Protein AF-A0A2D4IZE3-F1 (afdb_monomer)

Organism: NCBI:txid129467

InterPro domains:
  IPR010998 Integrase/recombinase, N-terminal [G3DSA:1.10.150.130] (70-145)
  IPR044068 Core-binding (CB) domain [PS51900] (67-145)

Foldseek 3Di:
DDDDDDDDDPDDDDDDDDDDDDDDDDDDDDDDDDDDDDDDDDDPDPPPPPCPVLNCLFLLNLLLVVVVVVVDDPVVSVVVVVVDDPVLSVLLRVLSVLQVVVCVVVVHDSSDDDPVSLVVSLVVCVVVPNDPVSSVSSVVSSVSD

Nearest PDB structures (foldseek):
  1drg-assembly1_A  TM=9.707E-01  e=1.163E-01  Punavirus P1
  1f44-assembly1_A  TM=9.696E-01  e=2.031E-01  Punavirus P1
  1pvp-assembly1_B-2  TM=8.602E-01  e=1.375E-01  Punavirus P1
  1pvr-assembly1_A  TM=8.621E-01  e=1.921E-01  Punavirus P1
  3c28-assembly1_A-2  TM=9.081E-01  e=5.241E-01  unclassified

Solvent-accessible surface area (backbone atoms only — not comparable to full-atom values): 9558 Å² total; per-residue (Å²): 140,83,83,83,88,82,91,81,80,88,72,84,81,89,82,81,83,82,83,80,80,84,76,84,86,80,86,78,80,89,78,89,77,90,80,89,78,92,81,87,86,91,78,95,71,86,70,69,74,76,70,48,68,66,56,69,57,28,47,68,50,44,30,51,51,53,44,46,76,72,68,50,52,71,68,57,52,52,48,62,60,65,72,48,54,69,70,56,54,53,52,31,32,55,44,44,46,54,48,43,56,48,20,62,75,70,75,45,58,72,90,71,64,52,72,67,56,54,49,50,54,49,48,58,38,44,78,72,66,49,50,71,73,54,50,56,51,43,51,58,40,63,71,67,93

Secondary structure (DSSP, 8-state):
--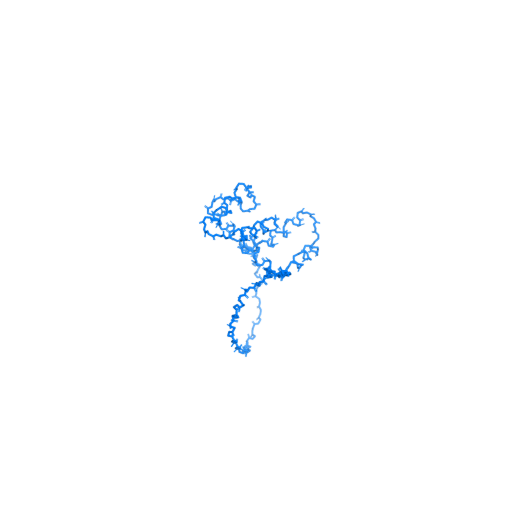------------------PPPP----------------------------HHHHT-HHHHHHHHHHHTT--HHHHHHHHHTS-HHHHHHHHHHHHHHHHHHHHHT--TTS--HHHHHHHHHHHHHTT--HHHHHHHHHHHTT-

pLDDT: mean 75.51, std 22.05, range [37.44, 97.88]

Mean predicted aligned error: 16.67 Å

Structure (mmCIF, N/CA/C/O backbone):
data_AF-A0A2D4IZE3-F1
#
_entry.id   AF-A0A2D4IZE3-F1
#
loop_
_atom_site.group_PDB
_atom_site.id
_atom_site.type_symbol
_atom_site.label_atom_id
_atom_site.label_alt_id
_atom_site.label_comp_id
_atom_site.label_asym_id
_atom_site.label_entity_id
_atom_site.label_seq_id
_atom_site.pdbx_PDB_ins_code
_atom_site.Cartn_x
_atom_site.Cartn_y
_atom_site.Cartn_z
_atom_site.occupancy
_atom_site.B_iso_or_equiv
_atom_site.auth_seq_id
_atom_site.auth_comp_id
_atom_site.auth_asym_id
_atom_site.auth_atom_id
_atom_site.pdbx_PDB_model_num
ATOM 1 N N . ASP A 1 1 ? 40.360 41.212 -51.836 1.00 37.91 1 ASP A N 1
ATOM 2 C CA . ASP A 1 1 ? 40.152 39.763 -51.626 1.00 37.91 1 ASP A CA 1
ATOM 3 C C . ASP A 1 1 ? 40.227 39.444 -50.152 1.00 37.91 1 ASP A C 1
ATOM 5 O O . ASP A 1 1 ? 41.155 39.921 -49.522 1.00 37.91 1 ASP A O 1
ATOM 9 N N . THR A 1 2 ? 39.343 38.731 -49.467 1.00 43.69 2 THR A N 1
ATOM 10 C CA . THR A 1 2 ? 38.106 37.955 -49.711 1.00 43.69 2 THR A CA 1
ATOM 11 C C . THR A 1 2 ? 37.603 37.721 -48.268 1.00 43.69 2 THR A C 1
ATOM 13 O O . THR A 1 2 ? 38.414 37.465 -47.388 1.00 43.69 2 THR A O 1
ATOM 16 N N . GLY A 1 3 ? 36.351 37.920 -47.867 1.00 38.75 3 GLY A N 1
ATOM 17 C CA . GLY A 1 3 ? 35.152 37.314 -48.430 1.00 38.75 3 GLY A CA 1
ATOM 18 C C . GLY A 1 3 ? 34.612 36.237 -47.469 1.00 38.75 3 GLY A C 1
ATOM 19 O O . GLY A 1 3 ? 35.074 35.109 -47.499 1.00 38.75 3 GLY A O 1
ATOM 20 N N . THR A 1 4 ? 33.646 36.631 -46.627 1.00 44.81 4 THR A N 1
ATOM 21 C CA . THR A 1 4 ? 32.424 35.896 -46.204 1.00 44.81 4 THR A CA 1
ATOM 22 C C . THR A 1 4 ? 32.455 34.470 -45.601 1.00 44.81 4 THR A C 1
ATOM 24 O O . THR A 1 4 ? 32.797 33.508 -46.269 1.00 44.81 4 THR A O 1
ATOM 27 N N . GLN A 1 5 ? 31.876 34.379 -44.386 1.00 45.41 5 GLN A N 1
ATOM 28 C CA . GLN A 1 5 ? 30.864 33.422 -43.860 1.00 45.41 5 GLN A CA 1
ATOM 29 C C . GLN A 1 5 ? 30.966 31.907 -44.154 1.00 45.41 5 GLN A C 1
ATOM 31 O O . GLN A 1 5 ? 30.863 31.500 -45.301 1.00 45.41 5 GLN A O 1
ATOM 36 N N . SER A 1 6 ? 30.844 31.066 -43.110 1.00 43.47 6 SER A N 1
ATOM 37 C CA . SER A 1 6 ? 29.737 30.085 -43.042 1.00 43.47 6 SER A CA 1
ATOM 38 C C . SER A 1 6 ? 29.563 29.422 -41.662 1.00 43.47 6 SER A C 1
ATOM 40 O O . SER A 1 6 ? 30.420 28.716 -41.141 1.00 43.47 6 SER A O 1
ATOM 42 N N . ARG A 1 7 ? 28.373 29.680 -41.125 1.00 46.75 7 ARG A N 1
ATOM 43 C CA . ARG A 1 7 ? 27.504 28.954 -40.187 1.00 46.75 7 ARG A CA 1
ATOM 44 C C . ARG A 1 7 ? 27.725 27.426 -40.095 1.00 46.75 7 ARG A C 1
ATOM 46 O O . ARG A 1 7 ? 27.547 26.709 -41.073 1.00 46.75 7 ARG A O 1
ATOM 53 N N . GLY A 1 8 ? 27.939 26.922 -38.879 1.00 41.47 8 GLY A N 1
ATOM 54 C CA . GLY A 1 8 ? 27.784 25.506 -38.530 1.00 41.47 8 GLY A CA 1
ATOM 55 C C . GLY A 1 8 ? 26.869 25.354 -37.316 1.00 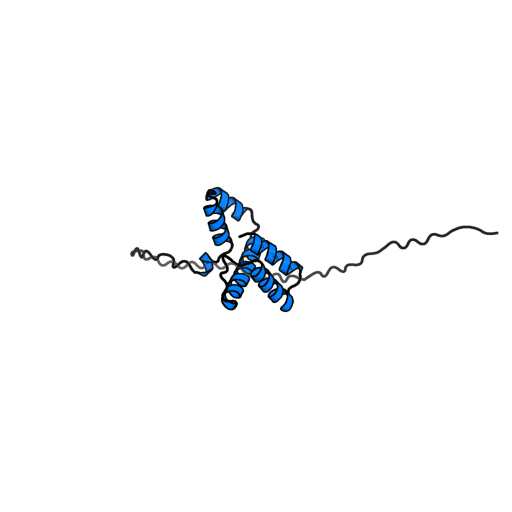41.47 8 GLY A C 1
ATOM 56 O O . GLY A 1 8 ? 27.307 25.501 -36.181 1.00 41.47 8 GLY A O 1
ATOM 57 N N . HIS A 1 9 ? 25.582 25.107 -37.558 1.00 44.59 9 HIS A N 1
ATOM 58 C CA . HIS A 1 9 ? 24.612 24.747 -36.523 1.00 44.59 9 HIS A CA 1
ATOM 59 C C . HIS A 1 9 ? 24.851 23.303 -36.087 1.00 44.59 9 HIS A C 1
ATOM 61 O O . HIS A 1 9 ? 24.748 22.399 -36.911 1.00 44.59 9 HIS A O 1
ATOM 67 N N . SER A 1 10 ? 25.088 23.061 -34.798 1.00 46.75 10 SER A N 1
ATOM 68 C CA . SER A 1 10 ? 24.866 21.727 -34.228 1.00 46.75 10 SER A CA 1
ATOM 69 C C . SER A 1 10 ? 23.379 21.581 -33.911 1.00 46.75 10 SER A C 1
ATOM 71 O O . SER A 1 10 ? 22.935 21.763 -32.780 1.00 46.75 10 SER A O 1
ATOM 73 N N . SER A 1 11 ? 22.596 21.319 -34.958 1.00 49.38 11 SER A N 1
ATOM 74 C CA . SER A 1 11 ? 21.237 20.804 -34.834 1.00 49.38 11 SER A CA 1
ATOM 75 C C . SER A 1 11 ? 21.303 19.368 -34.325 1.00 49.38 11 SER A C 1
ATOM 77 O O . SER A 1 11 ? 22.047 18.543 -34.852 1.00 49.38 11 SER A O 1
ATOM 79 N N . GLY A 1 12 ? 20.536 19.084 -33.275 1.00 48.62 12 GLY A N 1
ATOM 80 C CA . GLY A 1 12 ? 20.456 17.754 -32.694 1.00 48.62 12 GLY A CA 1
ATOM 81 C C . GLY A 1 12 ? 19.887 16.712 -33.652 1.00 48.62 12 GLY A C 1
ATOM 82 O O . GLY A 1 12 ? 19.175 17.025 -34.604 1.00 48.62 12 GLY A O 1
ATOM 83 N N . SER A 1 13 ? 20.127 15.447 -33.322 1.00 45.31 13 SER A N 1
ATOM 84 C CA . SER A 1 13 ? 19.164 14.404 -33.638 1.00 45.31 13 SER A CA 1
ATOM 85 C C . SER A 1 13 ? 19.169 13.339 -32.552 1.00 45.31 13 SER A C 1
ATOM 87 O O . SER A 1 13 ? 20.156 12.652 -32.297 1.00 45.31 13 SER A O 1
ATOM 89 N N . VAL A 1 14 ? 18.024 13.281 -31.883 1.00 55.28 14 VAL A N 1
ATOM 90 C CA . VAL A 1 14 ? 17.563 12.219 -31.002 1.00 55.28 14 VAL A CA 1
ATOM 91 C C . VAL A 1 14 ? 17.395 10.953 -31.837 1.00 55.28 14 VAL A C 1
ATOM 93 O O . VAL A 1 14 ? 16.620 10.940 -32.788 1.00 55.28 14 VAL A O 1
ATOM 96 N N . LEU A 1 15 ? 18.056 9.868 -31.441 1.00 52.97 15 LEU A N 1
ATOM 97 C CA . LEU A 1 15 ? 17.753 8.527 -31.935 1.00 52.97 15 LEU A CA 1
ATOM 98 C C . LEU A 1 15 ? 17.447 7.623 -30.739 1.00 52.97 15 LEU A C 1
ATOM 100 O O . LEU A 1 15 ? 18.335 7.030 -30.137 1.00 52.97 15 LEU A O 1
ATOM 104 N N . ALA A 1 16 ? 16.164 7.527 -30.389 1.00 54.34 16 ALA A N 1
ATOM 105 C CA . ALA A 1 16 ? 15.643 6.462 -29.540 1.00 54.34 16 ALA A CA 1
ATOM 106 C C . ALA A 1 16 ? 15.117 5.348 -30.453 1.00 54.34 16 ALA A C 1
ATOM 108 O O . ALA A 1 16 ? 14.147 5.537 -31.189 1.00 54.34 16 ALA A O 1
ATOM 109 N N . GLN A 1 17 ? 15.767 4.186 -30.431 1.00 53.81 17 GLN A N 1
ATOM 110 C CA . GLN A 1 17 ? 15.314 3.022 -31.186 1.00 53.81 17 GLN A CA 1
ATOM 111 C C . GLN A 1 17 ? 14.103 2.388 -30.486 1.00 53.81 17 GLN A C 1
ATOM 113 O O . GLN 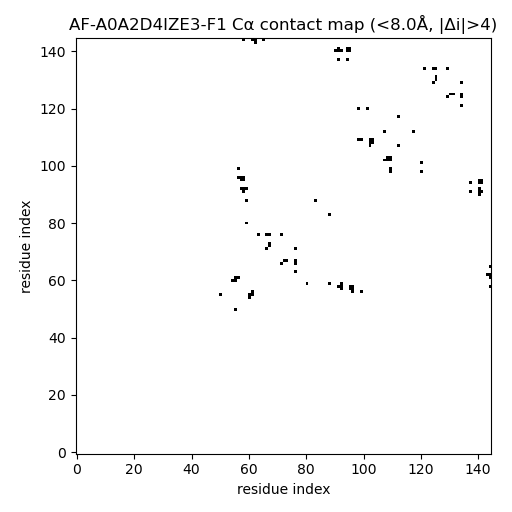A 1 17 ? 14.138 2.052 -29.302 1.00 53.81 17 GLN A O 1
ATOM 118 N N . LYS A 1 18 ? 13.004 2.235 -31.228 1.00 49.47 18 LYS A N 1
ATOM 119 C CA . LYS A 1 18 ? 11.757 1.619 -30.767 1.00 49.47 18 LYS A CA 1
ATOM 120 C C . LYS A 1 18 ? 11.879 0.096 -30.856 1.00 49.47 18 LYS A C 1
ATOM 122 O O . LYS A 1 18 ? 11.776 -0.469 -31.941 1.00 49.47 18 LYS A O 1
ATOM 127 N N . ALA A 1 19 ? 12.049 -0.573 -29.720 1.00 56.22 19 ALA A N 1
ATOM 128 C CA . ALA A 1 19 ? 11.901 -2.023 -29.637 1.00 56.22 19 ALA A CA 1
ATOM 129 C C . ALA A 1 19 ? 10.417 -2.401 -29.812 1.00 56.22 19 ALA A C 1
ATOM 131 O O . ALA A 1 19 ? 9.582 -2.148 -28.941 1.00 56.22 19 ALA A O 1
ATOM 132 N N . LEU A 1 20 ? 10.070 -2.981 -30.961 1.00 58.25 20 LEU A N 1
ATOM 133 C CA . LEU A 1 20 ? 8.757 -3.572 -31.214 1.00 58.25 20 LEU A CA 1
ATOM 134 C C . LEU A 1 20 ? 8.741 -4.993 -30.637 1.00 58.25 20 LEU A C 1
ATOM 136 O O . LEU A 1 20 ? 9.283 -5.923 -31.229 1.00 58.25 20 LEU A O 1
ATOM 140 N N . VAL A 1 21 ? 8.113 -5.169 -29.474 1.00 51.25 21 VAL A N 1
ATOM 141 C CA . VAL A 1 21 ? 7.810 -6.501 -28.932 1.00 51.25 21 VAL A CA 1
ATOM 142 C C . VAL A 1 21 ? 6.758 -7.168 -29.821 1.00 51.25 21 VAL A C 1
ATOM 144 O O . VAL A 1 21 ? 5.634 -6.677 -29.946 1.00 51.25 21 VAL A O 1
ATOM 147 N N . ARG A 1 22 ? 7.117 -8.308 -30.425 1.00 43.44 22 ARG A N 1
ATOM 148 C CA . ARG A 1 22 ? 6.169 -9.217 -31.079 1.00 43.44 22 ARG A CA 1
ATOM 149 C C . ARG A 1 22 ? 5.293 -9.878 -30.012 1.00 43.44 22 ARG A C 1
ATOM 151 O O . ARG A 1 22 ? 5.797 -10.585 -29.145 1.00 43.44 22 ARG A O 1
ATOM 158 N N . ARG A 1 23 ? 3.979 -9.653 -30.088 1.00 52.28 23 ARG A N 1
ATOM 159 C CA . ARG A 1 23 ? 2.968 -10.432 -29.360 1.00 52.28 23 ARG A CA 1
ATOM 160 C C . ARG A 1 23 ? 2.696 -11.736 -30.118 1.00 52.28 23 ARG A C 1
ATOM 162 O O . ARG A 1 23 ? 2.370 -11.655 -31.300 1.00 52.28 23 ARG A O 1
ATOM 169 N N . PRO A 1 24 ? 2.740 -12.909 -29.473 1.00 51.97 24 PRO A N 1
ATOM 170 C CA . PRO A 1 24 ? 2.061 -14.087 -29.989 1.00 51.97 24 PRO A CA 1
ATOM 171 C C . PRO A 1 24 ? 0.554 -13.942 -29.739 1.00 51.97 24 PRO A C 1
ATOM 173 O O . PRO A 1 24 ? 0.119 -13.754 -28.602 1.00 51.97 24 PRO A O 1
ATOM 176 N N . HIS A 1 25 ? -0.238 -14.013 -30.808 1.00 51.31 25 HIS A N 1
ATOM 177 C CA . HIS A 1 25 ? -1.677 -14.241 -30.732 1.00 51.31 25 HIS A CA 1
ATOM 178 C C . HIS A 1 25 ? -1.912 -15.715 -30.389 1.00 51.31 25 HIS A C 1
ATOM 180 O O . HIS A 1 25 ? -1.685 -16.587 -31.221 1.00 51.31 25 HIS A O 1
ATOM 186 N N . GLY A 1 26 ? -2.363 -15.983 -29.166 1.00 45.62 26 GLY A N 1
ATOM 187 C CA . GLY A 1 26 ? -2.967 -17.255 -28.785 1.00 45.62 26 GLY A CA 1
ATOM 188 C C . GLY A 1 26 ? -4.466 -17.056 -28.625 1.00 45.62 26 GLY A C 1
ATOM 189 O O . GLY A 1 26 ? -4.920 -16.664 -27.555 1.00 45.62 26 GLY A O 1
ATOM 190 N N . SER A 1 27 ? -5.209 -17.259 -29.711 1.00 51.00 27 SER A N 1
ATOM 191 C CA . SER A 1 27 ? -6.650 -17.504 -29.670 1.00 51.00 27 SER A CA 1
ATOM 192 C C . SER A 1 27 ? -6.847 -18.951 -29.249 1.00 51.00 27 SER A C 1
ATOM 194 O O . SER A 1 27 ? -6.370 -19.833 -29.957 1.00 51.00 27 SER A O 1
ATOM 196 N N . PHE A 1 28 ? -7.547 -19.200 -28.144 1.00 42.66 28 PHE A 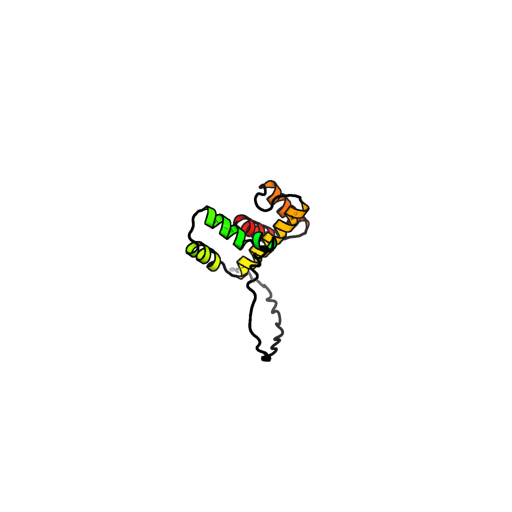N 1
ATOM 197 C CA . PHE A 1 28 ? -8.112 -20.518 -27.882 1.00 42.66 28 PHE A CA 1
ATOM 198 C C . PHE A 1 28 ? -9.540 -20.367 -27.375 1.00 42.66 28 PHE A C 1
ATOM 200 O O . PHE A 1 28 ? -9.855 -19.516 -26.544 1.00 42.66 28 PHE A O 1
ATOM 207 N N . HIS A 1 29 ? -10.384 -21.158 -28.020 1.00 43.59 29 HIS A N 1
ATOM 208 C CA . HIS A 1 29 ? -11.827 -21.084 -28.078 1.00 43.59 29 HIS A CA 1
ATOM 209 C C . HIS A 1 29 ? -12.512 -21.370 -26.741 1.00 43.59 29 HIS A C 1
ATOM 211 O O . HIS A 1 29 ? -12.025 -22.133 -25.909 1.00 43.59 29 HIS A O 1
ATOM 217 N N . ALA A 1 30 ? -13.699 -20.784 -26.604 1.00 42.94 30 ALA A N 1
ATOM 218 C CA . ALA A 1 30 ? -14.713 -21.213 -25.661 1.00 42.94 30 ALA A CA 1
ATOM 219 C C . ALA A 1 30 ? -15.126 -22.666 -25.938 1.00 42.94 30 ALA A C 1
ATOM 221 O O . ALA A 1 30 ? -15.428 -23.008 -27.081 1.00 42.94 30 ALA A O 1
ATOM 222 N N . SER A 1 31 ? -15.228 -23.464 -24.877 1.00 46.22 31 SER A N 1
ATOM 223 C CA . SER A 1 31 ? -16.067 -24.659 -24.859 1.00 46.22 31 SER A CA 1
ATOM 224 C C . SER A 1 31 ? -16.979 -24.576 -23.645 1.00 46.22 31 SER A C 1
ATOM 226 O O . SER A 1 31 ? -16.541 -24.709 -22.504 1.00 46.22 31 SER A O 1
ATOM 228 N N . SER A 1 32 ? -18.248 -24.299 -23.934 1.00 40.19 32 SER A N 1
ATOM 229 C CA . SER A 1 32 ? -19.377 -24.579 -23.058 1.00 40.19 32 SER A CA 1
ATOM 230 C C . SER A 1 32 ? -19.558 -26.092 -23.002 1.00 40.19 32 SER A C 1
ATOM 232 O O . SER A 1 32 ? -19.639 -26.726 -24.053 1.00 40.19 32 SER A O 1
ATOM 234 N N . VAL A 1 33 ? -19.635 -26.658 -21.802 1.00 57.69 33 VAL A N 1
ATOM 235 C CA . VAL A 1 33 ? -20.300 -27.943 -21.584 1.00 57.69 33 VAL A CA 1
ATOM 236 C C . VAL A 1 33 ? -21.269 -27.755 -20.426 1.00 57.69 33 VAL A C 1
ATOM 238 O O . VAL A 1 33 ? -20.876 -27.494 -19.291 1.00 57.69 33 VAL A O 1
ATOM 241 N N . GLU A 1 34 ? -22.551 -27.795 -20.767 1.00 45.81 34 GLU A N 1
ATOM 242 C CA . GLU A 1 34 ? -23.629 -28.052 -19.826 1.00 45.81 34 GLU A CA 1
ATOM 243 C C . GLU A 1 34 ? -23.467 -29.484 -19.305 1.00 45.81 34 GLU A C 1
ATOM 245 O O . GLU A 1 34 ? -23.290 -30.409 -20.097 1.00 45.81 34 GLU A O 1
ATOM 250 N N . ASP A 1 35 ? -23.575 -29.680 -17.994 1.00 37.44 35 ASP A N 1
ATOM 251 C CA . ASP A 1 35 ? -24.098 -30.935 -17.464 1.00 37.44 35 ASP A CA 1
ATOM 252 C C . ASP A 1 35 ? -25.155 -30.602 -16.414 1.00 37.44 35 ASP A C 1
ATOM 254 O O . ASP A 1 35 ? -24.901 -29.927 -15.414 1.00 37.44 35 ASP A O 1
ATOM 258 N N . SER A 1 36 ? -26.378 -31.024 -16.714 1.00 44.97 36 SER A N 1
ATOM 259 C CA . SER A 1 36 ? -27.535 -30.897 -15.844 1.00 44.97 36 SER A CA 1
ATOM 260 C C . SER A 1 36 ? -27.606 -32.116 -14.937 1.00 44.97 36 SER A C 1
ATOM 262 O O . SER A 1 36 ? -27.803 -33.235 -15.409 1.00 44.97 36 SER A O 1
ATOM 264 N N . ARG A 1 37 ? -27.596 -31.900 -13.620 1.00 45.03 37 ARG A N 1
ATOM 265 C CA . ARG A 1 37 ? -28.303 -32.801 -12.706 1.00 45.03 37 ARG A CA 1
ATOM 266 C C . ARG A 1 37 ? -28.894 -32.030 -11.532 1.00 45.03 37 ARG A C 1
ATOM 268 O O . ARG A 1 37 ? -28.202 -31.652 -10.594 1.00 45.03 37 ARG A O 1
ATOM 275 N N . SER A 1 38 ? -30.198 -31.803 -11.619 1.00 51.12 38 SER A N 1
ATOM 276 C CA . SER A 1 38 ? -31.056 -31.309 -10.546 1.00 51.12 38 SER A CA 1
ATOM 277 C C . SER A 1 38 ? -31.124 -32.322 -9.407 1.00 51.12 38 SER A C 1
ATOM 279 O O . SER A 1 38 ? -31.457 -33.467 -9.698 1.00 51.12 38 SER A O 1
ATOM 281 N N . GLN A 1 39 ? -30.891 -31.891 -8.159 1.00 41.72 39 GLN A N 1
ATOM 282 C CA . GLN A 1 39 ? -31.651 -32.276 -6.953 1.00 41.72 39 GLN A CA 1
ATOM 283 C C . GLN A 1 39 ? -31.513 -31.160 -5.886 1.00 41.72 39 GLN A C 1
ATOM 285 O O . GLN A 1 39 ? -30.430 -30.933 -5.353 1.00 41.72 39 GLN A O 1
ATOM 290 N N . ASP A 1 40 ? -32.612 -30.447 -5.627 1.00 42.38 40 ASP A N 1
ATOM 291 C CA . ASP A 1 40 ? -32.864 -29.533 -4.492 1.00 42.38 40 ASP A CA 1
ATOM 292 C C . ASP A 1 40 ? -33.164 -30.320 -3.184 1.00 42.38 40 ASP A C 1
ATOM 294 O O . ASP A 1 40 ? -33.371 -31.533 -3.257 1.00 42.38 40 ASP A O 1
ATOM 298 N N . PRO A 1 41 ? -33.459 -29.675 -2.030 1.00 66.75 41 PRO A N 1
ATOM 299 C CA . PRO A 1 41 ? -32.736 -28.644 -1.272 1.00 66.75 41 PRO A CA 1
ATOM 300 C C . PRO A 1 41 ? -32.578 -29.081 0.220 1.00 66.75 41 PRO A C 1
ATOM 302 O O . PRO A 1 41 ? -32.868 -30.220 0.565 1.00 66.75 41 PRO A O 1
ATOM 305 N N . VAL A 1 42 ? -32.223 -28.146 1.122 1.00 42.28 42 VAL A N 1
ATOM 306 C CA . VAL A 1 42 ? -32.239 -28.223 2.615 1.00 42.28 42 VAL A CA 1
ATOM 307 C C . VAL A 1 42 ? -30.882 -28.506 3.281 1.00 42.28 42 VAL A C 1
ATOM 309 O O . VAL A 1 42 ? -30.448 -29.639 3.420 1.00 42.28 42 VAL A O 1
ATOM 312 N N . VAL A 1 43 ? -30.227 -27.452 3.776 1.00 42.75 43 VAL A N 1
ATOM 313 C CA . VAL A 1 43 ? -30.216 -27.063 5.203 1.00 42.75 43 VAL A CA 1
ATOM 314 C C . VAL A 1 43 ? -29.569 -25.681 5.295 1.00 42.75 43 VAL A C 1
ATOM 316 O O . VAL A 1 43 ? -28.484 -25.437 4.775 1.00 42.75 43 VAL A O 1
ATOM 319 N N . SER A 1 44 ? -30.261 -24.774 5.980 1.00 53.16 44 SER A N 1
ATOM 320 C CA . SER A 1 44 ? -29.747 -23.479 6.406 1.00 53.16 44 SER A CA 1
ATOM 321 C C . SER A 1 44 ? -28.622 -23.701 7.423 1.00 53.16 44 SER A C 1
ATOM 323 O O . SER A 1 44 ? -28.874 -23.841 8.616 1.00 53.16 44 SER A O 1
ATOM 325 N N . GLY A 1 45 ? -27.383 -23.777 6.944 1.00 41.78 45 GLY A N 1
ATOM 326 C CA . GLY A 1 45 ? -26.183 -23.642 7.758 1.00 41.78 45 GLY A CA 1
ATOM 327 C C . GLY A 1 45 ? -25.742 -22.190 7.705 1.00 41.78 45 GLY A C 1
ATOM 328 O O . GLY A 1 45 ? -25.240 -21.727 6.685 1.00 41.78 45 GLY A O 1
ATOM 329 N N . THR A 1 46 ? -25.983 -21.448 8.780 1.00 51.16 46 THR A N 1
ATOM 330 C CA . THR A 1 46 ? -25.452 -20.099 8.974 1.00 51.16 46 THR A CA 1
ATOM 331 C C . THR A 1 46 ? -23.943 -20.198 9.191 1.00 51.16 46 THR A C 1
ATOM 333 O O . THR A 1 46 ? -23.455 -20.021 10.304 1.00 51.16 46 THR A O 1
ATOM 336 N N . ASP A 1 47 ? -23.191 -20.498 8.137 1.00 42.94 47 ASP A N 1
ATOM 337 C CA . ASP A 1 47 ? -21.753 -20.298 8.143 1.00 42.94 47 ASP A CA 1
ATOM 338 C C . ASP A 1 47 ? -21.526 -18.793 8.048 1.00 42.94 47 ASP A C 1
ATOM 340 O O . ASP A 1 47 ? -21.534 -18.183 6.975 1.00 42.94 47 ASP A O 1
ATOM 344 N N . LEU A 1 48 ? -21.364 -18.170 9.220 1.00 54.03 48 LEU A N 1
ATOM 345 C CA . LEU A 1 48 ? -20.613 -16.928 9.342 1.00 54.03 48 LEU A CA 1
ATOM 346 C C . LEU A 1 48 ? -19.396 -17.079 8.426 1.00 54.03 48 LEU A C 1
ATOM 348 O O . LEU A 1 48 ? -18.627 -18.023 8.635 1.00 54.03 48 LEU A O 1
ATOM 352 N N . PRO A 1 49 ? -19.186 -16.211 7.418 1.00 48.78 49 PRO A N 1
ATOM 353 C CA . PRO A 1 49 ? -17.925 -16.244 6.719 1.00 48.78 49 PRO A CA 1
ATOM 354 C C . PRO A 1 49 ? -16.894 -15.977 7.804 1.00 48.78 49 PRO A C 1
ATOM 356 O O . PRO A 1 49 ? -16.860 -14.884 8.373 1.00 48.78 49 PRO A O 1
ATOM 359 N N . SER A 1 50 ? -16.112 -17.007 8.138 1.00 47.72 50 SER A N 1
ATOM 360 C CA . SER A 1 50 ? -14.856 -16.871 8.853 1.00 47.72 50 SER A CA 1
ATOM 361 C C . SER A 1 50 ? -14.072 -15.888 8.009 1.00 47.72 50 SER A C 1
ATOM 363 O O . SER A 1 50 ? -13.488 -16.267 6.993 1.00 47.72 50 SER A O 1
ATOM 365 N N . GLY A 1 51 ? -14.231 -14.603 8.335 1.00 50.69 51 GLY A N 1
ATOM 366 C CA . GLY A 1 51 ? -13.778 -13.494 7.529 1.00 50.69 51 GLY A CA 1
ATOM 367 C C . GLY A 1 51 ? -12.299 -13.707 7.384 1.00 50.69 51 GLY A C 1
ATOM 368 O O . GLY A 1 51 ? -11.566 -13.556 8.359 1.00 50.69 51 GLY A O 1
ATOM 369 N N . SER A 1 52 ? -11.898 -14.189 6.206 1.00 53.94 52 SER A N 1
ATOM 370 C CA . SER A 1 52 ? -10.519 -14.536 5.927 1.00 53.94 52 SER A CA 1
ATOM 371 C C . SER A 1 52 ? -9.690 -13.372 6.434 1.00 53.94 52 SER A C 1
ATOM 373 O O . SER A 1 52 ? -9.940 -12.233 6.040 1.00 53.94 52 SER A O 1
ATOM 375 N N . SER A 1 53 ? -8.758 -13.618 7.355 1.00 59.09 53 SER A N 1
ATOM 376 C CA . SER A 1 53 ? -7.893 -12.561 7.893 1.00 59.09 53 SER A CA 1
ATOM 377 C C . SER A 1 53 ? -7.263 -11.742 6.751 1.00 59.09 53 SER A C 1
ATOM 379 O O . SER A 1 53 ? -7.036 -10.545 6.878 1.00 59.09 53 SER A O 1
ATOM 381 N N . MET A 1 54 ? -7.105 -12.362 5.576 1.00 57.12 54 MET A N 1
ATOM 382 C CA . MET A 1 54 ? -6.662 -11.722 4.340 1.00 57.12 54 MET A CA 1
ATOM 383 C C . MET A 1 54 ? -7.676 -10.785 3.679 1.00 57.12 54 MET A C 1
ATOM 385 O O . MET A 1 54 ? -7.249 -9.831 3.042 1.00 57.12 54 MET A O 1
ATOM 389 N N . ALA A 1 55 ? -8.980 -11.024 3.821 1.00 57.97 55 ALA A N 1
ATOM 390 C CA . ALA A 1 55 ? -10.021 -10.077 3.426 1.00 57.97 55 ALA A CA 1
ATOM 391 C C . ALA A 1 55 ? -10.087 -8.883 4.394 1.00 57.97 55 ALA A C 1
ATOM 393 O O . ALA A 1 55 ? -10.236 -7.753 3.947 1.00 57.97 55 ALA A O 1
ATOM 394 N N . ALA A 1 56 ? -9.898 -9.110 5.700 1.00 59.84 56 ALA A N 1
ATOM 395 C CA . ALA A 1 56 ? -9.791 -8.028 6.688 1.00 59.84 56 ALA A CA 1
ATOM 396 C C . ALA A 1 56 ? -8.519 -7.175 6.504 1.00 59.84 56 ALA A C 1
ATOM 398 O O . ALA A 1 56 ? -8.496 -6.002 6.864 1.00 59.84 56 ALA A O 1
ATOM 399 N N . LEU A 1 57 ? -7.473 -7.763 5.919 1.00 66.56 57 LEU A N 1
ATOM 400 C CA . LEU A 1 57 ? -6.238 -7.085 5.531 1.00 66.56 57 LEU A CA 1
ATOM 401 C C . LEU A 1 57 ? -6.229 -6.670 4.053 1.00 66.56 57 LEU A C 1
ATOM 403 O O . LEU A 1 57 ? -5.165 -6.360 3.522 1.00 66.56 57 LEU A O 1
ATOM 407 N N . ASP A 1 58 ? -7.372 -6.669 3.365 1.00 84.56 58 ASP A N 1
ATOM 408 C CA . ASP A 1 58 ? -7.451 -6.117 2.017 1.00 84.56 58 ASP A CA 1
ATOM 409 C C . ASP A 1 58 ? -7.398 -4.585 2.074 1.00 84.56 58 ASP A C 1
ATOM 411 O O . ASP A 1 58 ? -8.065 -3.949 2.888 1.00 84.56 58 ASP A O 1
ATOM 415 N N . HIS A 1 59 ? -6.605 -3.982 1.188 1.00 86.75 59 HIS A N 1
ATOM 416 C CA . HIS A 1 59 ? -6.431 -2.530 1.142 1.00 86.75 59 HIS A CA 1
ATOM 417 C C . HIS A 1 59 ? -7.767 -1.779 0.991 1.00 86.75 59 HIS A C 1
ATOM 419 O O . HIS A 1 59 ? -7.993 -0.786 1.681 1.00 86.75 59 HIS A O 1
ATOM 425 N N . LEU A 1 60 ? -8.663 -2.266 0.120 1.00 87.81 60 LEU A N 1
ATOM 426 C CA . LEU A 1 60 ? -9.958 -1.619 -0.104 1.00 87.81 60 LEU A CA 1
ATOM 427 C C . LEU A 1 60 ? -10.878 -1.795 1.099 1.00 87.81 60 LEU A C 1
ATOM 429 O O . LEU A 1 60 ? -11.672 -0.911 1.403 1.00 87.81 60 LEU A O 1
ATOM 433 N N . GLU A 1 61 ? -10.782 -2.925 1.790 1.00 89.06 61 GLU A N 1
ATOM 434 C CA . GLU A 1 61 ? -11.564 -3.163 2.994 1.00 89.06 61 GLU A CA 1
ATOM 435 C C . GLU A 1 61 ? -11.136 -2.225 4.127 1.00 89.06 61 GLU A C 1
ATOM 437 O O . GLU A 1 61 ? -11.992 -1.615 4.761 1.00 89.06 61 GLU A O 1
ATOM 442 N N . ILE A 1 62 ? -9.832 -2.027 4.331 1.00 88.19 62 ILE A N 1
ATOM 443 C CA . ILE A 1 62 ? -9.315 -1.090 5.340 1.00 88.19 62 ILE A CA 1
ATOM 444 C C . ILE A 1 62 ? -9.746 0.337 5.022 1.00 88.19 62 ILE A C 1
ATOM 446 O O . ILE A 1 62 ? -10.320 1.002 5.881 1.00 88.19 62 ILE A O 1
ATOM 450 N N . GLU A 1 63 ? -9.572 0.772 3.776 1.00 89.81 63 GLU A N 1
ATOM 451 C CA . GLU A 1 63 ? -10.048 2.078 3.324 1.00 89.81 63 GLU A CA 1
ATOM 452 C C . GLU A 1 63 ? -11.559 2.237 3.553 1.00 89.81 63 GLU A C 1
ATOM 454 O O . GLU A 1 63 ? -12.021 3.255 4.069 1.00 89.81 63 GLU A O 1
ATOM 459 N N . ARG A 1 64 ? -12.352 1.205 3.240 1.00 91.19 64 ARG A N 1
ATOM 460 C CA . ARG A 1 64 ? -13.799 1.205 3.485 1.00 91.19 64 ARG A CA 1
ATOM 461 C C . ARG A 1 64 ? -14.115 1.392 4.967 1.00 91.19 64 ARG A C 1
ATOM 463 O O . ARG A 1 64 ? -15.060 2.109 5.296 1.00 91.19 64 ARG A O 1
ATOM 470 N N . GLN A 1 65 ? -13.361 0.750 5.857 1.00 89.50 65 GLN A N 1
ATOM 471 C CA . GLN A 1 65 ? -13.530 0.907 7.301 1.00 89.50 65 GLN A CA 1
ATOM 472 C C . GLN A 1 65 ? -13.131 2.308 7.772 1.00 89.50 65 GLN A C 1
ATOM 474 O O . GLN A 1 65 ? -13.866 2.897 8.564 1.00 89.50 65 GLN A O 1
ATOM 479 N N . THR A 1 66 ? -12.029 2.870 7.267 1.00 89.38 66 THR A N 1
ATOM 480 C CA . THR A 1 66 ? -11.604 4.248 7.564 1.00 89.38 66 THR A CA 1
ATOM 481 C C . THR A 1 66 ? -12.688 5.249 7.155 1.00 89.38 66 THR A C 1
ATOM 483 O O . THR A 1 66 ? -13.189 5.994 7.995 1.00 89.38 66 THR A O 1
ATOM 486 N N . LEU A 1 67 ? -13.178 5.174 5.916 1.00 91.25 67 LEU A N 1
ATOM 487 C CA . LEU A 1 67 ? -14.217 6.079 5.408 1.00 91.25 67 LEU A CA 1
ATOM 488 C C . LEU A 1 67 ? -15.562 5.928 6.147 1.00 91.25 67 LEU A C 1
ATOM 490 O O . LEU A 1 67 ? -16.316 6.890 6.300 1.00 91.25 67 LEU A O 1
ATOM 494 N N . ARG A 1 68 ? -15.879 4.727 6.650 1.00 93.06 68 ARG A N 1
ATOM 495 C CA . ARG A 1 68 ? -17.049 4.517 7.521 1.00 93.06 68 ARG A CA 1
ATOM 496 C C . ARG A 1 68 ? -16.890 5.169 8.885 1.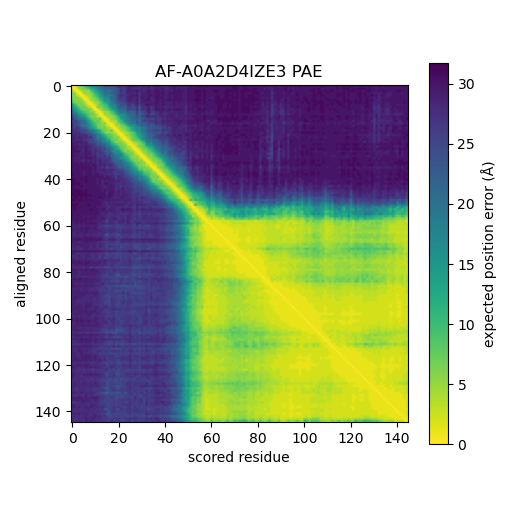00 93.06 68 ARG A C 1
ATOM 498 O O . ARG A 1 68 ? -17.866 5.714 9.397 1.00 93.06 68 ARG A O 1
ATOM 505 N N . LYS A 1 69 ? -15.691 5.127 9.472 1.00 91.19 69 LYS A N 1
ATOM 506 C CA . LYS A 1 69 ? -15.396 5.832 10.730 1.00 91.19 69 LYS A CA 1
ATOM 507 C C . LYS A 1 69 ? -15.542 7.346 10.562 1.00 91.19 69 LYS A C 1
ATOM 509 O O . LYS A 1 69 ? -16.014 8.007 11.480 1.00 91.19 69 LYS A O 1
ATOM 514 N N . GLU A 1 70 ? -15.261 7.865 9.368 1.00 91.69 70 GLU A N 1
ATOM 515 C CA . GLU A 1 70 ? -15.525 9.258 8.975 1.00 91.69 70 GLU A CA 1
ATOM 516 C C . GLU A 1 70 ? -17.010 9.564 8.693 1.00 91.69 70 GLU A C 1
ATOM 518 O O . GLU A 1 70 ? -17.358 10.676 8.304 1.00 91.69 70 GLU A O 1
ATOM 523 N N . LYS A 1 71 ? -17.916 8.602 8.925 1.00 94.75 71 LYS A N 1
ATOM 524 C CA . LYS A 1 71 ? -19.372 8.726 8.736 1.00 94.75 71 LYS A CA 1
ATOM 525 C C . LYS A 1 71 ? -19.799 8.995 7.288 1.00 94.75 71 LYS A C 1
ATOM 527 O O . LYS A 1 71 ? -20.893 9.510 7.050 1.00 94.75 71 LYS A O 1
ATOM 532 N N . LEU A 1 72 ? -18.986 8.600 6.306 1.00 94.56 72 LEU A N 1
ATOM 533 C CA . LEU A 1 72 ? -19.386 8.654 4.901 1.00 94.56 72 LEU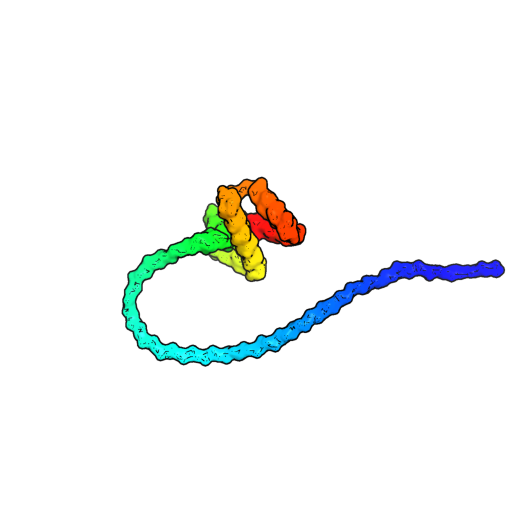 A CA 1
ATOM 534 C C . LEU A 1 72 ? -20.411 7.562 4.577 1.00 94.56 72 LEU A C 1
ATOM 536 O O . LEU A 1 72 ? -20.360 6.440 5.087 1.00 94.56 72 LEU A O 1
ATOM 540 N N . SER A 1 73 ? -21.357 7.884 3.691 1.00 96.19 73 SER A N 1
ATOM 541 C CA . SER A 1 73 ? -22.377 6.919 3.273 1.00 96.19 73 SER A CA 1
ATOM 542 C C . SER A 1 73 ? -21.774 5.789 2.432 1.00 96.19 73 SER A C 1
ATOM 544 O O . SER A 1 73 ? -20.836 5.994 1.660 1.00 96.19 73 SER A O 1
ATOM 546 N N . VAL A 1 74 ? -22.374 4.597 2.501 1.00 94.19 74 VAL A N 1
ATOM 547 C CA . VAL A 1 74 ? -21.947 3.427 1.708 1.00 94.19 74 VAL A CA 1
ATOM 548 C C . VAL A 1 74 ? -21.910 3.737 0.206 1.00 94.19 74 VAL A C 1
ATOM 550 O O . VAL A 1 74 ? -21.001 3.292 -0.491 1.00 94.19 74 VAL A O 1
ATOM 553 N N . ARG A 1 75 ? -22.855 4.548 -0.289 1.00 96.56 75 ARG A N 1
ATOM 554 C CA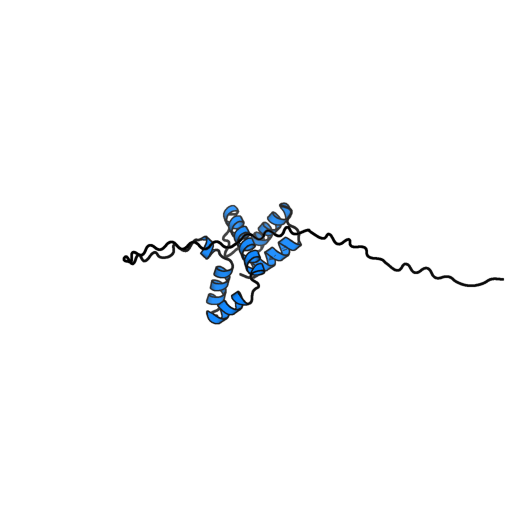 . ARG A 1 75 ? -22.908 4.976 -1.695 1.00 96.56 75 ARG A CA 1
ATOM 555 C C . ARG A 1 75 ? -21.702 5.839 -2.081 1.00 96.56 75 ARG A C 1
ATOM 557 O O . ARG A 1 75 ? -21.115 5.624 -3.140 1.00 96.56 75 ARG A O 1
ATOM 564 N N . VAL A 1 76 ? -21.322 6.790 -1.226 1.00 95.88 76 VAL A N 1
ATOM 565 C CA . VAL A 1 76 ? -20.138 7.642 -1.434 1.00 95.88 76 VAL A CA 1
ATOM 566 C C . VAL A 1 76 ? -18.866 6.796 -1.423 1.00 95.88 76 VAL A C 1
ATOM 568 O O . VAL A 1 76 ? -18.064 6.903 -2.345 1.00 95.88 76 VAL A O 1
ATOM 571 N N . ILE A 1 77 ? -18.724 5.889 -0.455 1.00 93.81 77 ILE A N 1
ATOM 572 C CA . ILE A 1 77 ? -17.563 4.993 -0.356 1.00 93.81 77 ILE A CA 1
ATOM 573 C C . ILE A 1 77 ? -17.439 4.111 -1.602 1.00 93.81 77 ILE A C 1
ATOM 575 O O . ILE A 1 77 ? -16.370 4.034 -2.202 1.00 93.81 77 ILE A O 1
ATOM 579 N N . SER A 1 78 ? -18.544 3.508 -2.046 1.00 92.88 78 SER A N 1
ATOM 580 C CA . SER A 1 78 ? -18.572 2.712 -3.276 1.00 92.88 78 SER A CA 1
ATOM 581 C C . SER A 1 78 ? -18.154 3.535 -4.497 1.00 92.88 78 SER A C 1
ATOM 583 O O . SER A 1 78 ? -17.400 3.045 -5.333 1.00 92.88 78 SER A O 1
ATOM 585 N N . THR A 1 79 ? -18.567 4.803 -4.570 1.00 95.06 79 THR A N 1
ATOM 586 C CA . THR A 1 79 ? -18.186 5.713 -5.660 1.00 95.06 79 THR A CA 1
ATOM 587 C C . THR A 1 79 ? -16.688 6.028 -5.627 1.00 95.06 79 THR A C 1
ATOM 589 O O . THR A 1 79 ? -16.036 5.955 -6.664 1.00 95.06 79 THR A O 1
ATOM 592 N N . ILE A 1 80 ? -16.119 6.315 -4.449 1.00 91.31 80 ILE A N 1
ATOM 593 C CA . ILE A 1 80 ? -14.674 6.554 -4.265 1.00 91.31 80 ILE A CA 1
ATOM 594 C C . ILE A 1 80 ? -13.862 5.336 -4.720 1.00 91.31 80 ILE A C 1
ATOM 596 O O . ILE A 1 80 ? -12.883 5.474 -5.458 1.00 91.31 80 ILE A O 1
ATOM 600 N N . GLN A 1 81 ? -14.284 4.138 -4.311 1.00 90.81 81 GLN A N 1
ATOM 601 C CA . GLN A 1 81 ? -13.612 2.892 -4.676 1.00 90.81 81 GLN A CA 1
ATOM 602 C C . GLN A 1 81 ? -13.753 2.581 -6.172 1.00 90.81 81 GLN A C 1
ATOM 604 O O . GLN A 1 81 ? -12.774 2.195 -6.811 1.00 90.81 81 GLN A O 1
ATOM 609 N N . ALA A 1 82 ? -14.933 2.806 -6.757 1.00 89.25 82 ALA A N 1
ATOM 610 C CA . ALA A 1 82 ? -15.197 2.579 -8.178 1.00 89.25 82 ALA A CA 1
ATOM 611 C C . ALA A 1 82 ? -14.501 3.597 -9.099 1.00 89.25 82 ALA A C 1
ATOM 613 O O . ALA A 1 82 ? -14.130 3.259 -10.221 1.00 89.25 82 ALA A O 1
ATOM 614 N N . ALA A 1 83 ? -14.284 4.830 -8.632 1.00 91.44 83 ALA A N 1
ATOM 615 C CA . ALA A 1 83 ? -13.569 5.865 -9.381 1.00 91.44 83 ALA A CA 1
ATOM 616 C C . ALA A 1 83 ? -12.084 5.521 -9.596 1.00 91.44 83 ALA A C 1
ATOM 618 O O . ALA A 1 83 ? -11.412 6.089 -10.464 1.00 91.44 83 ALA A O 1
ATOM 619 N N . ARG A 1 84 ? -11.546 4.583 -8.812 1.00 88.56 84 ARG A N 1
ATOM 620 C CA . ARG A 1 84 ? -10.151 4.166 -8.878 1.00 88.56 84 ARG A CA 1
ATOM 621 C C . ARG A 1 84 ? -9.977 3.122 -9.982 1.00 88.56 84 ARG A C 1
ATOM 623 O O . ARG A 1 84 ? -10.681 2.118 -10.047 1.00 88.56 84 ARG A O 1
ATOM 630 N N . ARG A 1 85 ? -9.000 3.337 -10.873 1.00 90.56 85 ARG A N 1
ATOM 631 C CA . ARG A 1 85 ? -8.726 2.395 -11.973 1.00 90.56 85 ARG A CA 1
ATOM 632 C C . ARG A 1 85 ? -8.426 0.996 -11.405 1.00 90.56 85 ARG A C 1
ATOM 634 O O . ARG A 1 85 ? -7.557 0.899 -10.535 1.00 90.56 85 ARG A O 1
ATOM 641 N N . PRO A 1 86 ? -8.999 -0.097 -11.952 1.00 87.69 86 PRO A N 1
ATOM 642 C CA . PRO A 1 86 ? -8.775 -1.452 -11.434 1.00 87.69 86 PRO A CA 1
ATOM 643 C C . PRO A 1 86 ? -7.294 -1.837 -11.332 1.00 87.69 86 PRO A C 1
ATOM 645 O O . PRO A 1 86 ? -6.874 -2.495 -10.384 1.00 87.69 86 PRO A O 1
ATOM 648 N N . ALA A 1 87 ? -6.469 -1.387 -12.283 1.00 89.19 87 ALA A N 1
ATOM 649 C CA . ALA A 1 87 ? -5.027 -1.616 -12.249 1.00 89.19 87 ALA A CA 1
ATOM 650 C C . ALA A 1 87 ? -4.348 -0.979 -11.025 1.00 89.19 87 ALA A C 1
ATOM 652 O O . ALA A 1 87 ? -3.476 -1.606 -10.425 1.00 89.19 87 ALA A O 1
ATOM 653 N N . THR A 1 88 ? -4.771 0.223 -10.631 1.00 89.38 88 THR A N 1
ATOM 654 C CA . THR A 1 88 ? -4.273 0.908 -9.434 1.00 89.38 88 THR A CA 1
ATOM 655 C C . THR A 1 88 ? -4.675 0.145 -8.178 1.00 89.38 88 THR A C 1
ATOM 657 O O . THR A 1 88 ? -3.808 -0.146 -7.360 1.00 89.38 88 THR A O 1
ATOM 660 N N . CYS A 1 89 ? -5.939 -0.285 -8.072 1.00 88.88 89 CYS A N 1
ATOM 661 C CA . CYS A 1 89 ? -6.415 -1.082 -6.936 1.00 88.88 89 CYS A CA 1
ATOM 662 C C . CYS A 1 89 ? -5.597 -2.366 -6.755 1.00 88.88 89 CYS A C 1
ATOM 664 O O . CYS A 1 89 ? -5.180 -2.682 -5.644 1.00 88.88 89 CYS A O 1
ATOM 666 N N . ARG A 1 90 ? -5.286 -3.077 -7.849 1.00 90.31 90 ARG A N 1
ATOM 667 C CA . ARG A 1 90 ? -4.429 -4.274 -7.789 1.00 90.31 90 ARG A CA 1
ATOM 668 C C . ARG A 1 90 ? -3.025 -3.961 -7.278 1.00 90.31 90 ARG A C 1
ATOM 670 O O . ARG A 1 90 ? -2.491 -4.725 -6.481 1.00 90.31 90 ARG A O 1
ATOM 677 N N . ILE A 1 91 ? -2.418 -2.864 -7.735 1.00 91.31 91 ILE A N 1
ATOM 678 C CA . ILE A 1 91 ? -1.075 -2.455 -7.297 1.00 91.31 91 ILE A CA 1
ATOM 679 C C . ILE A 1 91 ? -1.079 -2.078 -5.816 1.00 91.31 91 ILE A C 1
ATOM 681 O O . ILE A 1 91 ? -0.159 -2.458 -5.088 1.00 91.31 91 ILE A O 1
ATOM 685 N N . TYR A 1 92 ? -2.094 -1.338 -5.376 1.00 92.31 92 TYR A N 1
ATOM 686 C CA . TYR A 1 92 ? -2.198 -0.884 -3.994 1.00 92.31 92 TYR A CA 1
ATOM 687 C C . TYR A 1 92 ? -2.426 -2.074 -3.068 1.00 92.31 92 TYR A C 1
ATOM 689 O O . TYR A 1 92 ? -1.669 -2.256 -2.122 1.00 92.31 92 TYR A O 1
ATOM 697 N N . ASN A 1 93 ? -3.345 -2.975 -3.425 1.00 91.50 93 ASN A N 1
ATOM 698 C CA . ASN A 1 93 ? -3.562 -4.214 -2.685 1.00 91.50 93 ASN A CA 1
ATOM 699 C C . ASN A 1 93 ? -2.300 -5.096 -2.635 1.00 91.50 93 ASN A C 1
ATOM 701 O O . ASN A 1 93 ? -1.905 -5.573 -1.576 1.00 91.50 93 ASN A O 1
ATOM 705 N N . ALA A 1 94 ? -1.604 -5.279 -3.761 1.00 92.19 94 ALA A N 1
ATOM 706 C CA . ALA A 1 94 ? -0.358 -6.048 -3.783 1.00 92.19 94 ALA A CA 1
ATOM 707 C C . ALA A 1 94 ? 0.735 -5.419 -2.903 1.00 92.19 94 ALA A C 1
ATOM 709 O O . ALA A 1 94 ? 1.492 -6.137 -2.251 1.00 92.19 94 ALA A O 1
ATOM 710 N N . THR A 1 95 ? 0.819 -4.087 -2.874 1.00 94.19 95 THR A N 1
ATOM 711 C CA . THR A 1 95 ? 1.736 -3.364 -1.984 1.00 94.19 95 THR A CA 1
ATOM 712 C C . THR A 1 95 ? 1.356 -3.575 -0.528 1.00 94.19 95 THR A C 1
ATOM 714 O O . THR A 1 95 ? 2.211 -3.944 0.271 1.00 94.19 95 THR A O 1
ATOM 717 N N . TRP A 1 96 ? 0.080 -3.390 -0.200 1.00 94.06 96 TRP A N 1
ATOM 718 C CA . TRP A 1 96 ? -0.431 -3.539 1.151 1.00 94.06 96 TRP A CA 1
ATOM 719 C C . TRP A 1 96 ? -0.208 -4.955 1.691 1.00 94.06 96 TRP A C 1
ATOM 721 O O . TRP A 1 96 ? 0.330 -5.122 2.777 1.00 94.06 96 TRP A O 1
ATOM 731 N N . LYS A 1 97 ? -0.461 -5.991 0.884 1.00 93.44 97 LYS A N 1
ATOM 732 C CA . LYS A 1 97 ? -0.152 -7.386 1.244 1.00 93.44 97 LYS A CA 1
ATOM 733 C C . LYS A 1 97 ? 1.328 -7.602 1.553 1.00 93.44 97 LYS A C 1
ATOM 735 O O . LYS A 1 97 ? 1.652 -8.266 2.535 1.00 93.44 97 LYS A O 1
ATOM 740 N N . LYS A 1 98 ? 2.230 -7.037 0.743 1.00 94.25 98 LYS A N 1
ATOM 741 C CA . LYS A 1 98 ? 3.677 -7.099 1.010 1.00 94.25 98 LYS A CA 1
ATOM 742 C C . LYS A 1 98 ? 4.039 -6.393 2.313 1.00 94.25 98 LYS A C 1
ATOM 744 O O . LYS A 1 98 ? 4.854 -6.913 3.066 1.00 94.25 98 LYS A O 1
ATOM 749 N N . PHE A 1 99 ? 3.421 -5.247 2.577 1.00 94.88 99 PHE A N 1
ATOM 750 C CA . PHE A 1 99 ? 3.605 -4.518 3.823 1.00 94.88 99 PHE A CA 1
ATOM 751 C C . PHE A 1 99 ? 3.102 -5.324 5.026 1.00 94.88 99 PHE A C 1
ATOM 753 O O . PHE A 1 99 ? 3.870 -5.549 5.951 1.00 94.88 99 PHE A O 1
ATOM 760 N N . CYS A 1 100 ? 1.890 -5.890 4.982 1.00 92.94 100 CYS A N 1
ATOM 761 C CA . CYS A 1 100 ? 1.384 -6.760 6.048 1.00 92.94 100 CYS A CA 1
ATOM 762 C C . CYS A 1 100 ? 2.304 -7.959 6.306 1.00 92.94 100 CYS A C 1
ATOM 764 O O . CYS A 1 100 ? 2.591 -8.280 7.455 1.00 92.94 100 CYS A O 1
ATOM 766 N N . GLN A 1 101 ? 2.804 -8.608 5.250 1.00 93.94 101 GLN A N 1
ATOM 767 C CA . GLN A 1 101 ? 3.766 -9.707 5.381 1.00 93.94 101 GLN A CA 1
ATOM 768 C C . GLN A 1 101 ? 5.073 -9.261 6.039 1.00 93.94 101 GLN A C 1
ATOM 770 O O . GLN A 1 101 ? 5.650 -10.010 6.826 1.00 93.94 101 GLN A O 1
ATOM 775 N N . TRP A 1 102 ? 5.552 -8.062 5.714 1.00 96.06 102 TRP A N 1
ATOM 776 C CA . TRP A 1 102 ? 6.720 -7.479 6.360 1.00 96.06 102 TRP A CA 1
ATOM 777 C C . TRP A 1 102 ? 6.440 -7.171 7.836 1.00 96.06 102 TRP A C 1
ATOM 779 O O . TRP A 1 102 ? 7.200 -7.608 8.691 1.00 96.06 102 TRP A O 1
ATOM 789 N N . CYS A 1 103 ? 5.297 -6.558 8.157 1.00 94.38 103 CYS A N 1
ATOM 790 C CA . CYS A 1 103 ? 4.874 -6.292 9.532 1.00 94.38 103 CYS A CA 1
ATOM 791 C C . CYS A 1 103 ? 4.806 -7.567 10.382 1.00 94.38 103 CYS A C 1
ATOM 793 O O . CYS A 1 103 ? 5.293 -7.564 11.507 1.00 94.38 103 CYS A O 1
ATOM 795 N N . VAL A 1 104 ? 4.279 -8.674 9.842 1.00 93.88 104 VAL A N 1
ATOM 796 C CA . VAL A 1 104 ? 4.258 -9.973 10.541 1.00 93.88 104 VAL A CA 1
ATOM 797 C C . VAL A 1 104 ? 5.674 -10.444 10.881 1.00 93.88 104 VAL A C 1
ATOM 799 O O . VAL A 1 104 ? 5.921 -10.880 12.003 1.00 93.88 104 VAL A O 1
ATOM 802 N N . LYS A 1 105 ? 6.622 -10.324 9.943 1.00 94.38 105 LYS A N 1
ATOM 803 C CA . LYS A 1 105 ? 8.028 -10.703 10.167 1.00 94.38 105 LYS A CA 1
ATOM 804 C C . LYS A 1 105 ? 8.707 -9.802 11.198 1.00 94.38 105 LYS A C 1
ATOM 806 O O . LYS A 1 105 ? 9.439 -10.299 12.048 1.00 94.38 105 LYS A O 1
ATOM 811 N N . SER A 1 106 ? 8.413 -8.509 11.151 1.00 93.00 106 SER A N 1
ATOM 812 C CA . SER A 1 106 ? 8.969 -7.496 12.049 1.00 93.00 106 SER A CA 1
ATOM 813 C C . SER A 1 106 ? 8.222 -7.386 13.388 1.00 93.00 106 SER A C 1
ATOM 815 O O . SER A 1 106 ? 8.613 -6.586 14.231 1.00 93.00 106 SER A O 1
ATOM 817 N N . LYS A 1 107 ? 7.165 -8.188 13.610 1.00 92.44 107 LYS A N 1
ATOM 818 C CA . LYS A 1 107 ? 6.283 -8.156 14.798 1.00 92.44 107 LYS A CA 1
ATOM 819 C C . LYS A 1 107 ? 5.642 -6.780 15.048 1.00 92.44 107 LYS A C 1
ATOM 821 O O . LYS A 1 107 ? 5.497 -6.341 16.185 1.00 92.44 107 LYS A O 1
ATOM 826 N N . ILE A 1 108 ? 5.244 -6.111 13.969 1.00 92.25 108 ILE A N 1
ATOM 827 C CA . ILE A 1 108 ? 4.615 -4.785 13.959 1.00 92.25 108 ILE A CA 1
ATOM 828 C C . ILE A 1 108 ? 3.131 -4.929 13.604 1.00 92.25 108 ILE A C 1
ATOM 830 O O . ILE A 1 108 ? 2.751 -5.796 12.817 1.00 92.25 108 ILE A O 1
ATOM 834 N N . SER A 1 109 ? 2.280 -4.060 14.154 1.00 89.50 109 SER A N 1
ATOM 835 C CA . SER A 1 109 ? 0.881 -3.955 13.726 1.00 89.50 109 SER A CA 1
ATOM 836 C C . SER A 1 109 ? 0.789 -3.249 12.364 1.00 89.50 109 SER A C 1
ATOM 838 O O . SER A 1 109 ? 1.191 -2.088 12.268 1.00 89.50 109 SER A O 1
ATOM 840 N N . PRO A 1 110 ? 0.226 -3.879 11.315 1.00 88.06 110 PRO A N 1
ATOM 841 C CA . PRO A 1 110 ? 0.101 -3.249 10.000 1.00 88.06 110 PRO A CA 1
ATOM 842 C C . PRO A 1 110 ? -0.925 -2.109 9.963 1.00 88.06 110 PRO A C 1
ATOM 844 O O . PRO A 1 110 ? -0.882 -1.300 9.048 1.00 88.06 110 PRO A O 1
ATOM 847 N N . LEU A 1 111 ? -1.849 -2.031 10.928 1.00 87.81 111 LEU A N 1
ATOM 848 C CA . LEU A 1 111 ? -2.907 -1.010 10.950 1.00 87.81 111 LEU A CA 1
ATOM 849 C C . LEU A 1 111 ? -2.475 0.301 11.615 1.00 87.81 111 LEU A C 1
ATOM 851 O O . LEU A 1 111 ? -3.124 1.325 11.433 1.00 87.81 111 LEU A O 1
ATOM 855 N N . THR A 1 112 ? -1.412 0.265 12.414 1.00 87.19 112 THR A N 1
ATOM 856 C CA . THR A 1 112 ? -0.916 1.422 13.169 1.00 87.19 112 THR A CA 1
ATOM 857 C C . THR A 1 112 ? 0.618 1.453 13.184 1.00 87.19 112 THR A C 1
ATOM 859 O O . THR A 1 112 ? 1.213 1.425 14.266 1.00 87.19 112 THR A O 1
ATOM 862 N N . PRO A 1 113 ? 1.285 1.440 12.015 1.00 90.69 113 PRO A N 1
ATOM 863 C CA . PRO A 1 113 ? 2.736 1.535 11.961 1.00 90.69 113 PRO A CA 1
ATOM 864 C C . PRO A 1 113 ? 3.202 2.958 12.292 1.00 90.69 113 PRO A C 1
ATOM 866 O O . PRO A 1 113 ? 2.556 3.943 11.932 1.00 90.69 113 PRO A O 1
ATOM 869 N N . SER A 1 114 ? 4.354 3.082 12.945 1.00 94.12 114 SER A N 1
ATOM 870 C CA . SER A 1 114 ? 5.034 4.371 13.071 1.00 94.12 114 SER A CA 1
ATOM 871 C C . SER A 1 114 ? 5.678 4.773 11.740 1.00 94.12 114 SER A C 1
ATOM 873 O O . SER A 1 114 ? 5.970 3.932 10.887 1.00 94.12 114 SER A O 1
ATOM 875 N N . VAL A 1 115 ? 5.964 6.067 11.564 1.00 94.56 115 VAL A N 1
ATOM 876 C CA . VAL A 1 115 ? 6.684 6.552 10.372 1.00 94.56 115 VAL A CA 1
ATOM 877 C C . VAL A 1 115 ? 8.044 5.857 10.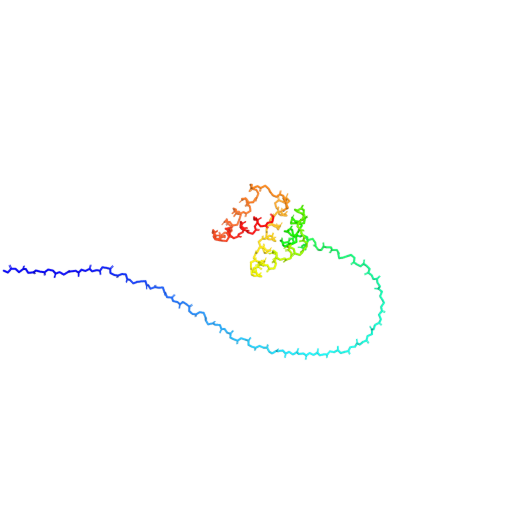227 1.00 94.56 115 VAL A C 1
ATOM 879 O O . VAL A 1 115 ? 8.391 5.458 9.121 1.00 94.56 115 VAL A O 1
ATOM 882 N N . SER A 1 116 ? 8.774 5.628 11.329 1.00 95.94 116 SER A N 1
ATOM 883 C CA . SER A 1 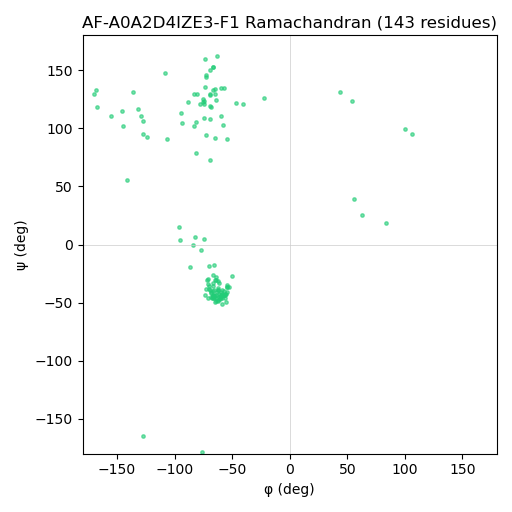116 ? 10.046 4.880 11.312 1.00 95.94 116 SER A CA 1
ATOM 884 C C . SER A 1 116 ? 9.875 3.486 10.717 1.00 95.94 116 SER A C 1
ATOM 886 O O . SER A 1 116 ? 10.623 3.097 9.833 1.00 95.94 116 SER A O 1
ATOM 888 N N . GLN A 1 117 ? 8.832 2.764 11.127 1.00 96.44 117 GLN A N 1
ATOM 889 C CA . GLN A 1 117 ? 8.563 1.407 10.650 1.00 96.44 117 GLN A CA 1
ATOM 890 C C . GLN A 1 117 ? 8.195 1.378 9.161 1.00 96.44 117 GLN A C 1
ATOM 892 O O . GLN A 1 117 ? 8.585 0.463 8.439 1.00 96.44 117 GLN A O 1
ATOM 897 N N . ILE A 1 118 ? 7.471 2.391 8.673 1.00 96.12 118 ILE A N 1
ATOM 898 C CA . ILE A 1 118 ? 7.214 2.548 7.235 1.00 96.12 118 ILE A CA 1
ATOM 899 C C . ILE A 1 118 ? 8.530 2.801 6.488 1.00 96.12 118 ILE A C 1
ATOM 901 O O . ILE A 1 118 ? 8.754 2.218 5.428 1.00 96.12 118 ILE A O 1
ATOM 905 N N . LEU A 1 119 ? 9.408 3.650 7.027 1.00 96.88 119 LEU A N 1
ATOM 906 C CA . LEU A 1 119 ? 10.709 3.939 6.422 1.00 96.88 119 LEU A CA 1
ATOM 907 C C . LEU A 1 119 ? 11.628 2.713 6.422 1.00 96.88 119 LEU A C 1
ATOM 909 O O . LEU A 1 119 ? 12.267 2.458 5.408 1.00 96.88 119 LEU A O 1
ATOM 913 N N . GLU A 1 120 ? 11.633 1.912 7.487 1.00 97.75 120 GLU A N 1
ATOM 914 C CA . GLU A 1 120 ? 12.354 0.635 7.558 1.00 97.75 120 GLU A CA 1
ATOM 915 C C . GLU A 1 120 ? 11.861 -0.346 6.489 1.00 97.75 120 GLU A C 1
ATOM 917 O O . GLU A 1 120 ? 12.669 -0.926 5.773 1.00 97.75 120 GLU A O 1
ATOM 922 N N . PHE A 1 121 ? 10.544 -0.472 6.293 1.00 97.31 121 PHE A N 1
ATOM 923 C CA . PHE A 1 121 ? 9.983 -1.283 5.206 1.00 97.31 121 PHE A CA 1
ATOM 924 C C . PHE A 1 121 ? 10.450 -0.820 3.816 1.00 97.31 121 PHE A C 1
ATOM 926 O O . PHE A 1 121 ? 10.758 -1.643 2.947 1.00 97.31 121 PHE A O 1
ATOM 933 N N . LEU A 1 122 ? 10.481 0.494 3.581 1.00 97.38 122 LEU A N 1
ATOM 934 C CA . LEU A 1 122 ? 10.925 1.062 2.307 1.00 97.38 122 LEU A CA 1
ATOM 935 C C . LEU A 1 122 ? 12.434 0.886 2.107 1.00 97.38 122 LEU A C 1
ATOM 937 O O . LEU A 1 122 ? 12.854 0.572 0.992 1.00 97.38 122 LEU A O 1
ATOM 941 N N . GLN A 1 123 ? 13.225 1.037 3.172 1.00 97.88 123 GLN A N 1
ATOM 942 C CA . GLN A 1 123 ? 14.667 0.797 3.173 1.00 97.88 123 GLN A CA 1
ATOM 943 C C . GLN A 1 123 ? 14.969 -0.667 2.843 1.00 97.88 123 GLN A C 1
ATOM 945 O O . GLN A 1 123 ? 15.703 -0.939 1.901 1.00 97.88 123 GLN A O 1
ATOM 950 N N . ASP A 1 124 ? 14.281 -1.606 3.493 1.00 97.12 124 ASP A N 1
ATOM 951 C CA . ASP A 1 124 ? 14.324 -3.037 3.181 1.00 97.12 124 ASP A CA 1
ATOM 952 C C . ASP A 1 124 ? 14.034 -3.328 1.702 1.00 97.12 124 ASP A C 1
ATOM 954 O O . ASP A 1 124 ? 14.553 -4.280 1.117 1.00 97.12 124 ASP A O 1
ATOM 958 N N . GLY A 1 125 ? 13.120 -2.560 1.106 1.00 95.94 125 GLY A N 1
ATOM 959 C CA . GLY A 1 125 ? 12.801 -2.628 -0.312 1.00 95.94 125 GLY A CA 1
ATOM 960 C C . GLY A 1 125 ? 13.947 -2.121 -1.187 1.00 95.94 125 GLY A C 1
ATOM 961 O O . GLY A 1 125 ? 14.284 -2.765 -2.182 1.00 95.94 125 GLY A O 1
ATOM 962 N N . LEU A 1 126 ? 14.546 -0.990 -0.817 1.00 97.19 126 LEU A N 1
ATOM 963 C CA . LEU A 1 126 ? 15.697 -0.411 -1.505 1.00 97.19 126 LEU A CA 1
ATOM 964 C C . LEU A 1 126 ? 16.902 -1.362 -1.473 1.00 97.19 126 LEU A C 1
ATOM 966 O O . LEU A 1 126 ? 17.486 -1.625 -2.522 1.00 97.19 126 LEU A O 1
ATOM 970 N N . ASP A 1 127 ? 17.193 -1.953 -0.315 1.00 97.62 127 ASP A N 1
ATOM 971 C CA . ASP A 1 127 ? 18.296 -2.903 -0.115 1.00 97.62 127 ASP A CA 1
ATOM 972 C C . ASP A 1 127 ? 18.098 -4.193 -0.931 1.00 97.62 127 ASP A C 1
ATOM 974 O O . ASP A 1 127 ? 19.055 -4.820 -1.382 1.00 97.62 127 ASP A O 1
ATOM 978 N N . LYS A 1 128 ? 16.839 -4.561 -1.207 1.00 96.12 128 LYS A N 1
ATOM 979 C CA . LYS A 1 128 ? 16.459 -5.665 -2.111 1.00 96.12 128 LYS A CA 1
ATOM 980 C C . LYS A 1 128 ? 16.465 -5.267 -3.595 1.00 96.12 128 LYS A C 1
ATOM 982 O O . LYS A 1 128 ? 16.036 -6.055 -4.439 1.00 96.12 128 LYS A O 1
ATOM 987 N N . GLY A 1 129 ? 16.917 -4.059 -3.929 1.00 97.44 129 GLY A N 1
ATOM 988 C CA . GLY A 1 129 ? 17.056 -3.571 -5.301 1.00 97.44 129 GLY A CA 1
ATOM 989 C C . GLY A 1 129 ? 15.778 -2.990 -5.912 1.00 97.44 129 GLY A C 1
ATOM 990 O O . GLY A 1 129 ? 15.679 -2.885 -7.138 1.00 97.44 129 GLY A O 1
ATOM 991 N N . LEU A 1 130 ? 14.775 -2.611 -5.109 1.00 96.75 130 LEU A N 1
ATOM 992 C CA . LEU A 1 130 ? 13.617 -1.893 -5.646 1.00 96.75 130 LEU A CA 1
ATOM 993 C C . LEU A 1 130 ? 14.027 -0.502 -6.133 1.00 96.75 130 LEU A C 1
ATOM 995 O O . LEU A 1 130 ? 14.675 0.270 -5.433 1.00 96.75 130 LEU A O 1
ATOM 999 N N . SER A 1 131 ? 13.578 -0.146 -7.337 1.00 97.62 131 SER A N 1
ATOM 1000 C CA . SER A 1 131 ? 13.837 1.184 -7.885 1.00 97.62 131 SER A CA 1
ATOM 1001 C C . SER A 1 131 ? 13.114 2.284 -7.091 1.00 97.62 131 SER A C 1
ATOM 1003 O O . SER A 1 131 ? 11.999 2.053 -6.603 1.00 97.62 131 SER A O 1
ATOM 1005 N N . PRO A 1 132 ? 13.640 3.525 -7.066 1.00 96.12 132 PRO A N 1
ATOM 1006 C CA . PRO A 1 132 ? 12.980 4.654 -6.401 1.00 96.12 132 PRO A CA 1
ATOM 1007 C C . PRO A 1 132 ? 11.539 4.883 -6.878 1.00 96.12 132 PRO A C 1
ATOM 1009 O O . PRO A 1 132 ? 10.648 5.196 -6.092 1.00 96.12 132 PRO A O 1
ATOM 1012 N N . ASN A 1 133 ? 11.258 4.649 -8.164 1.00 96.25 133 ASN A N 1
ATOM 1013 C CA . ASN A 1 133 ? 9.903 4.745 -8.718 1.00 96.25 133 ASN A CA 1
ATOM 1014 C C . ASN A 1 133 ? 8.938 3.704 -8.134 1.00 96.25 133 ASN A C 1
ATOM 1016 O O . ASN A 1 133 ? 7.735 3.956 -8.050 1.00 96.25 133 ASN A O 1
ATOM 1020 N N . THR A 1 134 ? 9.443 2.532 -7.751 1.00 95.19 134 THR A N 1
ATOM 1021 C CA . THR A 1 134 ? 8.647 1.517 -7.059 1.00 95.19 134 THR A CA 1
ATOM 1022 C C . THR A 1 134 ? 8.378 1.930 -5.621 1.00 95.19 134 THR A C 1
ATOM 1024 O O . THR A 1 134 ? 7.224 1.857 -5.211 1.00 95.19 134 THR A O 1
ATOM 1027 N N . LEU A 1 135 ? 9.376 2.458 -4.907 1.00 96.12 135 LEU A N 1
ATOM 1028 C CA . LEU A 1 135 ? 9.195 2.977 -3.547 1.00 96.12 135 LEU A CA 1
ATOM 1029 C C . LEU A 1 135 ? 8.177 4.123 -3.511 1.00 96.12 135 LEU A C 1
ATOM 1031 O O . LEU A 1 135 ? 7.233 4.073 -2.732 1.00 96.12 135 LEU A O 1
ATOM 1035 N N . ARG A 1 136 ? 8.266 5.093 -4.436 1.00 95.31 136 ARG A N 1
ATOM 1036 C CA . ARG A 1 136 ? 7.266 6.175 -4.565 1.00 95.31 136 ARG A CA 1
ATOM 1037 C C . ARG A 1 136 ? 5.846 5.640 -4.735 1.00 95.31 136 ARG A C 1
ATOM 1039 O O . ARG A 1 136 ? 4.901 6.172 -4.161 1.00 95.31 136 ARG A O 1
ATOM 1046 N N . ARG A 1 137 ? 5.686 4.578 -5.528 1.00 94.56 137 ARG A N 1
ATOM 1047 C CA . ARG A 1 137 ? 4.388 3.925 -5.728 1.00 94.56 137 ARG A CA 1
ATOM 1048 C C . ARG A 1 137 ? 3.922 3.186 -4.478 1.00 94.56 137 ARG A C 1
ATOM 1050 O O . ARG A 1 137 ? 2.725 3.175 -4.214 1.00 94.56 137 ARG A O 1
ATOM 1057 N N . GLN A 1 138 ? 4.841 2.588 -3.722 1.00 94.69 138 GLN A N 1
ATOM 1058 C CA . GLN A 1 138 ? 4.503 1.955 -2.453 1.00 94.69 138 GLN A CA 1
ATOM 1059 C C . GLN A 1 138 ? 4.052 2.986 -1.419 1.00 94.69 138 GLN A C 1
ATOM 1061 O O . GLN A 1 138 ? 3.012 2.788 -0.807 1.00 94.69 138 GLN A O 1
ATOM 1066 N N . VAL A 1 139 ? 4.751 4.119 -1.308 1.00 95.31 139 VAL A N 1
ATOM 1067 C CA . VAL A 1 139 ? 4.346 5.251 -0.458 1.00 95.31 139 VAL A CA 1
ATOM 1068 C C . VAL A 1 139 ? 2.934 5.716 -0.803 1.00 95.31 139 VAL A C 1
ATOM 1070 O O . VAL A 1 139 ? 2.097 5.816 0.084 1.00 95.31 139 VAL A O 1
ATOM 1073 N N . ALA A 1 140 ? 2.634 5.933 -2.088 1.00 93.38 140 ALA A N 1
ATOM 1074 C CA . ALA A 1 140 ? 1.300 6.360 -2.515 1.00 93.38 140 ALA A CA 1
ATOM 1075 C C . ALA A 1 140 ? 0.198 5.340 -2.174 1.00 93.38 140 ALA A C 1
ATOM 1077 O O . ALA A 1 140 ? -0.929 5.731 -1.885 1.00 93.38 140 ALA A O 1
ATOM 1078 N N . ALA A 1 141 ? 0.516 4.043 -2.201 1.00 92.38 141 ALA A N 1
ATOM 1079 C CA . ALA A 1 141 ? -0.413 3.001 -1.780 1.00 92.38 141 ALA A CA 1
ATOM 1080 C C . ALA A 1 141 ? -0.621 3.001 -0.257 1.00 92.38 141 ALA A C 1
ATOM 1082 O O . ALA A 1 141 ? -1.759 2.951 0.198 1.00 92.38 141 ALA A O 1
ATOM 1083 N N . LEU A 1 142 ? 0.457 3.097 0.528 1.00 92.31 142 LEU A N 1
ATOM 1084 C CA . LEU A 1 142 ? 0.390 3.120 1.995 1.00 92.31 142 LEU A CA 1
ATOM 1085 C C . LEU A 1 142 ? -0.290 4.384 2.534 1.00 92.31 142 LEU A C 1
ATOM 1087 O O . LEU A 1 142 ? -0.976 4.314 3.539 1.00 92.31 142 LEU A O 1
ATOM 1091 N N . ALA A 1 143 ? -0.141 5.523 1.857 1.00 90.00 143 ALA A N 1
ATOM 1092 C CA . ALA A 1 143 ? -0.769 6.785 2.246 1.00 90.00 143 ALA A CA 1
ATOM 1093 C C . ALA A 1 143 ? -2.266 6.874 1.891 1.00 90.00 143 ALA A C 1
ATOM 1095 O O . ALA A 1 143 ? -2.901 7.880 2.185 1.00 90.00 143 ALA A O 1
ATOM 1096 N N . SER A 1 144 ? -2.816 5.868 1.203 1.00 85.31 144 SER A N 1
ATOM 1097 C CA . SER A 1 144 ? -4.225 5.856 0.790 1.00 85.31 144 SER A CA 1
ATOM 1098 C C . SER A 1 144 ? -5.158 5.105 1.746 1.00 85.31 144 SER A C 1
ATOM 1100 O O . SER A 1 144 ? -6.333 4.958 1.424 1.00 85.31 144 SER A O 1
ATOM 1102 N N . VAL A 1 145 ? -4.645 4.610 2.879 1.00 79.62 145 VAL A N 1
ATOM 1103 C CA . VAL A 1 145 ? -5.416 3.920 3.934 1.00 79.62 145 VAL A CA 1
ATOM 1104 C C . VAL A 1 145 ? -5.463 4.696 5.234 1.00 79.62 145 VAL A C 1
ATOM 1106 O O . VAL A 1 145 ? -4.476 5.408 5.518 1.00 79.62 145 VAL A O 1
#

Sequence (145 aa):
DTGTQSRGHSSGSVLAQKALVRRPHGSFHASSVEDSRSQDPVVSGTDLPSGSSMAALDHLEIERQTLRKEKLSVRVISTIQAARRPATCRIYNATWKKFCQWCVKSKISPLTPSVSQILEFLQDGLDKGLSPNTLRRQVAALASV

Radius of gyration: 27.17 Å; Cα contacts (8 Å, |Δi|>4): 58; chains: 1; bounding box: 73×73×66 Å